Protein AF-A0AAN1EJ43-F1 (afdb_monomer_lite)

Organism: Rhizobium etli (NCBI:txid29449)

Structure (mmCIF, N/CA/C/O backbone):
data_AF-A0AAN1EJ43-F1
#
_entry.id   AF-A0AAN1EJ43-F1
#
loop_
_atom_site.group_PDB
_atom_site.id
_atom_site.type_symbol
_atom_site.label_atom_id
_atom_site.label_alt_id
_atom_site.label_comp_id
_atom_site.label_asym_id
_atom_site.label_entity_id
_atom_site.label_seq_id
_atom_site.pdbx_PDB_ins_code
_atom_site.Cartn_x
_atom_site.Cartn_y
_atom_site.Cartn_z
_atom_site.occupancy
_atom_site.B_iso_or_equiv
_atom_site.auth_seq_id
_atom_site.auth_comp_id
_atom_site.auth_asym_id
_atom_site.auth_atom_id
_atom_site.pdbx_PDB_model_num
ATOM 1 N N . MET A 1 1 ? -7.832 10.976 -34.535 1.00 65.12 1 MET A N 1
ATOM 2 C CA . MET A 1 1 ? -6.987 9.765 -34.438 1.00 65.12 1 MET A CA 1
ATOM 3 C C . MET A 1 1 ? -7.714 8.771 -33.555 1.00 65.12 1 MET A C 1
ATOM 5 O O . MET A 1 1 ? -8.148 9.178 -32.487 1.00 65.12 1 MET A O 1
ATOM 9 N N . ALA A 1 2 ? -7.898 7.530 -34.004 1.00 84.12 2 ALA A N 1
ATOM 10 C CA . ALA A 1 2 ? -8.520 6.474 -33.207 1.00 84.12 2 ALA A CA 1
ATOM 11 C C . ALA A 1 2 ? -7.454 5.447 -32.808 1.00 84.12 2 ALA A C 1
ATOM 13 O O . ALA A 1 2 ? -6.607 5.088 -33.626 1.00 84.12 2 ALA A O 1
ATOM 14 N N . LEU A 1 3 ? -7.478 5.010 -31.552 1.00 87.25 3 LEU A N 1
ATOM 15 C CA . LEU A 1 3 ? -6.593 3.967 -31.043 1.00 87.25 3 LEU A CA 1
ATOM 16 C C . LEU A 1 3 ? -7.153 2.609 -31.505 1.00 87.25 3 LEU A C 1
ATOM 18 O O . LEU A 1 3 ? -8.180 2.175 -30.989 1.00 87.25 3 LEU A O 1
ATOM 22 N N . THR A 1 4 ? -6.546 1.971 -32.513 1.00 94.56 4 THR A N 1
ATOM 23 C CA . THR A 1 4 ? -7.014 0.658 -33.004 1.00 94.56 4 THR A CA 1
ATOM 24 C C . THR A 1 4 ? -6.419 -0.489 -32.175 1.00 94.56 4 THR A C 1
ATOM 26 O O . THR A 1 4 ? -5.325 -0.327 -31.620 1.00 94.56 4 THR A O 1
ATOM 29 N N . PRO A 1 5 ? -7.079 -1.659 -32.088 1.00 90.75 5 PRO A N 1
ATOM 30 C CA . PRO A 1 5 ? -6.544 -2.826 -31.381 1.00 90.75 5 PRO A CA 1
ATOM 31 C C . PRO A 1 5 ? -5.143 -3.239 -31.853 1.00 90.75 5 PRO A C 1
ATOM 33 O O . PRO A 1 5 ? -4.289 -3.580 -31.041 1.00 90.75 5 PRO A O 1
ATOM 36 N N . GLU A 1 6 ? -4.857 -3.135 -33.150 1.00 90.88 6 GLU A N 1
ATOM 37 C CA . GLU A 1 6 ? -3.556 -3.467 -33.742 1.00 90.88 6 GLU A CA 1
ATOM 38 C C . GLU A 1 6 ? -2.452 -2.516 -33.268 1.00 90.88 6 GLU A C 1
ATOM 40 O O . GLU A 1 6 ? -1.307 -2.932 -33.088 1.00 90.88 6 GLU A O 1
ATOM 45 N N . LEU A 1 7 ? -2.785 -1.239 -33.047 1.00 91.19 7 LEU A N 1
ATOM 46 C CA . LEU A 1 7 ? -1.859 -0.261 -32.476 1.00 91.19 7 LEU A CA 1
ATOM 47 C C . LEU A 1 7 ? -1.628 -0.514 -30.982 1.00 91.19 7 LEU A C 1
ATOM 49 O O . LEU A 1 7 ? -0.497 -0.371 -30.523 1.00 91.19 7 LEU A O 1
ATOM 53 N N . VAL A 1 8 ? -2.655 -0.943 -30.241 1.00 89.69 8 VAL A N 1
ATOM 54 C CA . VAL A 1 8 ? -2.526 -1.346 -28.828 1.00 89.69 8 VAL A CA 1
ATOM 55 C C . VAL A 1 8 ? -1.650 -2.592 -28.691 1.00 89.69 8 VAL A C 1
ATOM 57 O O . VAL A 1 8 ? -0.758 -2.622 -27.851 1.00 89.69 8 VAL A O 1
ATOM 60 N N . LEU A 1 9 ? -1.819 -3.597 -29.552 1.00 91.06 9 LEU A N 1
ATOM 61 C CA . LEU A 1 9 ? -1.006 -4.819 -29.503 1.00 91.06 9 LEU A CA 1
ATOM 62 C C . LEU A 1 9 ? 0.495 -4.544 -29.676 1.00 91.06 9 LEU A C 1
ATOM 64 O O . LEU A 1 9 ? 1.315 -5.260 -29.108 1.00 91.06 9 LEU A O 1
ATOM 68 N N . ARG A 1 10 ? 0.873 -3.483 -30.401 1.00 88.44 10 ARG A N 1
ATOM 69 C CA . ARG A 1 10 ? 2.280 -3.082 -30.571 1.00 88.44 10 ARG A CA 1
ATOM 70 C C . ARG A 1 10 ? 2.911 -2.477 -29.315 1.00 88.44 10 ARG A C 1
ATOM 72 O O . ARG A 1 10 ? 4.135 -2.400 -29.253 1.00 88.44 10 ARG A O 1
ATOM 79 N N . THR A 1 11 ? 2.118 -2.030 -28.340 1.00 87.69 11 THR A N 1
ATOM 80 C CA . THR A 1 11 ? 2.637 -1.465 -27.081 1.00 87.69 11 THR A CA 1
ATOM 81 C C . THR A 1 11 ? 2.784 -2.516 -25.983 1.00 87.69 11 THR A C 1
ATOM 83 O O . THR A 1 11 ? 3.484 -2.277 -24.997 1.00 87.69 11 THR A O 1
ATOM 86 N N . LEU A 1 12 ? 2.171 -3.692 -26.151 1.00 85.81 12 LEU A N 1
ATOM 87 C CA . LEU A 1 12 ? 2.265 -4.781 -25.189 1.00 85.81 12 LEU A CA 1
ATOM 88 C C . LEU A 1 12 ? 3.641 -5.445 -25.267 1.00 85.81 12 LEU A C 1
ATOM 90 O O . LEU A 1 12 ? 4.059 -5.957 -26.304 1.00 85.81 12 LEU A O 1
ATOM 94 N N . ARG A 1 13 ? 4.337 -5.481 -24.130 1.00 81.75 13 ARG A N 1
ATOM 95 C CA . ARG A 1 13 ? 5.579 -6.235 -23.957 1.00 81.75 13 ARG A CA 1
ATOM 96 C C . ARG A 1 13 ? 5.351 -7.299 -22.884 1.00 81.75 13 ARG A C 1
ATOM 98 O O . ARG A 1 13 ? 5.211 -6.912 -21.723 1.00 81.75 13 ARG A O 1
ATOM 105 N N . PRO A 1 14 ? 5.358 -8.604 -23.213 1.00 76.38 14 PRO A N 1
ATOM 106 C CA . PRO A 1 14 ? 5.296 -9.637 -22.189 1.00 76.38 14 PRO A CA 1
ATOM 107 C C . PRO A 1 14 ? 6.522 -9.502 -21.279 1.00 76.38 14 PRO A C 1
ATOM 109 O O . PRO A 1 14 ? 7.663 -9.419 -21.744 1.00 76.38 14 PRO A O 1
ATOM 112 N N . VAL A 1 15 ? 6.281 -9.403 -19.975 1.00 72.69 15 VAL A N 1
ATOM 113 C CA . VAL A 1 15 ? 7.329 -9.379 -18.954 1.00 72.69 15 VAL A CA 1
ATOM 114 C C . VAL A 1 15 ? 7.311 -10.752 -18.291 1.00 72.69 15 VAL A C 1
ATOM 116 O O . VAL A 1 15 ? 6.298 -11.087 -17.684 1.00 72.69 15 VAL A O 1
ATOM 119 N N . PRO A 1 16 ? 8.371 -11.567 -18.447 1.00 73.62 16 PRO A N 1
ATOM 120 C CA . PRO A 1 16 ? 8.468 -12.845 -17.754 1.00 73.62 16 PRO A CA 1
ATOM 121 C C . PRO A 1 16 ? 8.357 -12.644 -16.243 1.00 73.62 16 PRO A C 1
ATOM 123 O O . PRO A 1 16 ? 8.851 -11.642 -15.724 1.00 73.62 16 PRO A O 1
ATOM 126 N N . GLU A 1 17 ? 7.755 -13.598 -15.537 1.00 68.50 17 GLU A N 1
ATOM 127 C CA . GLU A 1 17 ? 7.786 -13.583 -14.078 1.00 68.50 17 GLU A CA 1
ATOM 128 C C . GLU A 1 17 ? 9.228 -13.731 -13.586 1.00 68.50 17 GLU A C 1
ATOM 130 O O . GLU A 1 17 ? 9.915 -14.722 -13.845 1.00 68.50 17 GLU A O 1
ATOM 135 N N . GLU A 1 18 ? 9.707 -12.701 -12.897 1.00 67.31 18 GLU A N 1
ATOM 136 C CA . GLU A 1 18 ? 11.026 -12.700 -12.282 1.00 67.31 18 GLU A CA 1
ATOM 137 C C . GLU A 1 18 ? 10.982 -13.464 -10.953 1.00 67.31 18 GLU A C 1
ATOM 139 O O . GLU A 1 18 ? 10.013 -13.369 -10.194 1.00 67.31 18 GLU A O 1
ATOM 144 N N . ARG A 1 19 ? 12.049 -14.226 -10.670 1.00 65.94 19 ARG A N 1
ATOM 145 C CA . ARG A 1 19 ? 12.231 -14.926 -9.388 1.00 65.94 19 ARG A CA 1
ATOM 146 C C . ARG A 1 19 ? 12.162 -13.935 -8.211 1.00 65.94 19 ARG A C 1
ATOM 148 O O . ARG A 1 19 ? 12.427 -12.748 -8.415 1.00 65.94 19 ARG A O 1
ATOM 155 N N . PRO A 1 20 ? 11.857 -14.406 -6.984 1.00 70.06 20 PRO A N 1
ATOM 156 C CA . PRO A 1 20 ? 11.926 -13.570 -5.789 1.00 70.06 20 PRO A CA 1
ATOM 157 C C . PRO A 1 20 ? 13.268 -12.836 -5.705 1.00 70.06 20 PRO A C 1
ATOM 159 O O . PRO A 1 20 ? 14.310 -13.398 -6.063 1.00 70.06 20 PRO A O 1
ATOM 162 N N . GLU A 1 21 ? 13.244 -11.577 -5.266 1.00 68.12 21 GLU A N 1
ATOM 163 C CA . GLU A 1 21 ? 14.470 -10.794 -5.127 1.00 68.12 21 GLU A CA 1
ATOM 164 C C . GLU A 1 21 ? 15.418 -11.512 -4.144 1.00 68.12 21 GLU A C 1
ATOM 166 O O . GLU A 1 21 ? 14.969 -11.930 -3.077 1.00 68.12 21 GLU A O 1
ATOM 171 N N . PRO A 1 22 ? 16.727 -11.658 -4.440 1.00 69.50 22 PRO A N 1
ATOM 172 C CA . PRO A 1 22 ? 17.636 -12.473 -3.621 1.00 69.50 22 PRO A CA 1
ATOM 173 C C . PRO A 1 22 ? 17.759 -12.054 -2.149 1.00 69.50 22 PRO A C 1
ATOM 175 O O . PRO A 1 22 ? 18.283 -12.813 -1.340 1.00 69.50 22 PRO A O 1
ATOM 178 N N . ARG A 1 23 ? 17.342 -10.828 -1.813 1.00 73.69 23 ARG A N 1
ATOM 179 C CA . ARG A 1 23 ? 17.368 -10.252 -0.459 1.00 73.69 23 ARG A CA 1
ATOM 180 C C . ARG A 1 23 ? 15.977 -10.057 0.142 1.00 73.69 23 ARG A C 1
ATOM 182 O O . ARG A 1 23 ? 15.865 -9.455 1.205 1.00 73.69 23 ARG A O 1
ATOM 189 N N . TRP A 1 24 ? 14.932 -10.520 -0.536 1.00 76.38 24 TRP A N 1
ATOM 190 C CA . TRP A 1 24 ? 13.578 -10.457 -0.020 1.00 76.38 24 TRP A CA 1
ATOM 191 C C . TRP A 1 24 ? 13.268 -11.744 0.735 1.00 76.38 24 TRP A C 1
ATOM 193 O O . TRP A 1 24 ? 13.133 -12.813 0.140 1.00 76.38 24 TRP A O 1
ATOM 203 N N . THR A 1 25 ? 13.173 -11.626 2.054 1.00 82.44 25 THR A N 1
ATOM 204 C CA . THR A 1 25 ? 12.655 -12.689 2.910 1.00 82.44 25 THR A CA 1
ATOM 205 C C . THR A 1 25 ? 11.165 -12.418 3.110 1.00 82.44 25 THR A C 1
ATOM 207 O O . THR A 1 25 ? 10.837 -11.396 3.719 1.00 82.44 25 THR A O 1
ATOM 210 N N . PRO A 1 26 ? 10.260 -13.257 2.573 1.00 82.69 26 PRO A N 1
ATOM 211 C CA . PRO A 1 26 ? 8.840 -13.113 2.857 1.00 82.69 26 PRO A CA 1
ATOM 212 C C . PRO A 1 26 ? 8.596 -13.300 4.357 1.00 82.69 26 PRO A C 1
ATOM 214 O O . PRO A 1 26 ? 9.261 -14.116 4.997 1.00 82.69 26 PRO A O 1
ATOM 217 N N . ILE A 1 27 ? 7.647 -12.538 4.899 1.00 88.12 27 ILE A N 1
ATOM 218 C CA . ILE A 1 27 ? 7.174 -12.732 6.271 1.00 88.12 27 ILE A CA 1
ATOM 219 C C . ILE A 1 27 ? 6.477 -14.104 6.315 1.00 88.12 27 ILE A C 1
ATOM 221 O O . ILE A 1 27 ? 5.625 -14.349 5.454 1.00 88.12 27 ILE A O 1
ATOM 225 N N . PRO A 1 28 ? 6.852 -15.008 7.238 1.00 92.94 28 PRO A N 1
ATOM 226 C CA . PRO A 1 28 ? 6.142 -16.267 7.454 1.00 92.94 28 PRO A CA 1
ATOM 227 C C . PRO A 1 28 ? 4.650 -16.043 7.727 1.00 92.94 28 PRO A C 1
ATOM 229 O O . PRO A 1 28 ? 4.277 -15.033 8.322 1.00 92.94 28 PRO A O 1
ATOM 232 N N . GLU A 1 29 ? 3.792 -16.973 7.304 1.00 90.38 29 GLU A N 1
ATOM 233 C CA . GLU A 1 29 ? 2.333 -16.831 7.461 1.00 90.38 29 GLU A CA 1
ATOM 234 C C . GLU A 1 29 ? 1.920 -16.669 8.933 1.00 90.38 29 GLU A C 1
ATOM 236 O O . GLU A 1 29 ? 1.099 -15.814 9.247 1.00 90.38 29 GLU A O 1
ATOM 241 N N . ASP A 1 30 ? 2.562 -17.391 9.851 1.00 93.94 30 ASP A N 1
ATOM 242 C CA . ASP A 1 30 ? 2.313 -17.295 11.291 1.00 93.94 30 ASP A CA 1
ATOM 243 C C . ASP A 1 30 ? 2.727 -15.938 11.883 1.00 93.94 30 ASP A C 1
ATOM 245 O O . ASP A 1 30 ? 2.032 -15.384 12.735 1.00 93.94 30 ASP A O 1
ATOM 249 N N . GLU A 1 31 ? 3.836 -15.359 11.414 1.00 94.75 31 GLU A N 1
ATOM 250 C CA . GLU A 1 31 ? 4.247 -14.010 11.819 1.00 94.75 31 GLU A CA 1
ATOM 251 C C . GLU A 1 31 ? 3.300 -12.945 11.247 1.00 94.75 31 GLU A C 1
ATOM 253 O O . GLU A 1 31 ? 2.974 -11.964 11.925 1.00 94.75 31 GLU A O 1
ATOM 258 N N . LEU A 1 32 ? 2.818 -13.147 10.019 1.00 91.56 32 LEU A N 1
ATOM 259 C CA . LEU A 1 32 ? 1.832 -12.273 9.399 1.00 91.56 32 LEU A CA 1
ATOM 260 C C . LEU A 1 32 ? 0.508 -12.287 10.175 1.00 91.56 32 LEU A C 1
ATOM 262 O O . LEU A 1 32 ? -0.028 -11.213 10.447 1.00 91.56 32 LEU A O 1
ATOM 266 N N . ASP A 1 33 ? 0.028 -13.458 10.595 1.00 92.69 33 ASP A N 1
ATOM 267 C CA . ASP A 1 33 ? -1.189 -13.598 11.403 1.00 92.69 33 ASP A CA 1
ATOM 268 C C . ASP A 1 33 ? -1.081 -12.834 12.730 1.00 92.69 33 ASP A C 1
ATOM 270 O O . ASP A 1 33 ? -2.001 -12.109 13.115 1.00 92.69 33 ASP A O 1
ATOM 274 N N . VAL A 1 34 ? 0.074 -12.911 13.401 1.00 95.00 34 VAL A N 1
ATOM 275 C CA . VAL A 1 34 ? 0.337 -12.154 14.638 1.00 95.00 34 VAL A CA 1
ATOM 276 C C . VAL A 1 34 ? 0.311 -10.642 14.386 1.00 95.00 34 VAL A C 1
ATOM 278 O O . VAL A 1 34 ? -0.235 -9.883 15.192 1.00 95.00 34 VAL A O 1
ATOM 281 N N . LEU A 1 35 ? 0.880 -10.176 13.269 1.00 92.44 35 LEU A N 1
ATOM 282 C CA . LEU A 1 35 ? 0.843 -8.759 12.896 1.00 92.44 35 LEU A CA 1
ATOM 283 C C . LEU A 1 35 ? -0.583 -8.287 12.599 1.00 92.44 35 LEU A C 1
ATOM 285 O O . LEU A 1 35 ? -0.969 -7.211 13.060 1.00 92.44 35 LEU A O 1
ATOM 289 N N . VAL A 1 36 ? -1.362 -9.087 11.866 1.00 90.44 36 VAL A N 1
ATOM 290 C CA . VAL A 1 36 ? -2.771 -8.802 11.561 1.00 90.44 36 VAL A CA 1
ATOM 291 C C . VAL A 1 36 ? -3.587 -8.734 12.847 1.00 90.44 36 VAL A C 1
ATOM 293 O O . VAL A 1 36 ? -4.307 -7.758 13.057 1.00 90.44 36 VAL A O 1
ATOM 296 N N . GLN A 1 37 ? -3.423 -9.709 13.747 1.00 91.19 37 GLN A N 1
ATOM 297 C CA . GLN A 1 37 ? -4.104 -9.717 15.037 1.00 91.19 37 GLN A CA 1
ATOM 298 C C . GLN A 1 37 ? -3.792 -8.448 15.835 1.00 91.19 37 GLN A C 1
ATOM 300 O O . GLN A 1 37 ? -4.710 -7.777 16.304 1.00 91.19 37 GLN A O 1
ATOM 305 N N . ARG A 1 38 ? -2.512 -8.072 15.941 1.00 93.88 38 ARG A N 1
ATOM 306 C CA . ARG A 1 38 ? -2.108 -6.870 16.681 1.00 93.88 38 ARG A CA 1
ATOM 307 C C . ARG A 1 38 ? -2.741 -5.602 16.106 1.00 93.88 38 ARG A C 1
ATOM 309 O O . ARG A 1 38 ? -3.250 -4.777 16.857 1.00 93.88 38 ARG A O 1
ATOM 316 N N . VAL A 1 39 ? -2.731 -5.445 14.782 1.00 91.00 39 VAL A N 1
ATOM 317 C CA . VAL A 1 39 ? -3.333 -4.281 14.109 1.00 91.00 39 VAL A CA 1
ATOM 318 C C . VAL A 1 39 ? -4.852 -4.235 14.329 1.00 91.00 39 VAL A C 1
ATOM 320 O O . VAL A 1 39 ? -5.412 -3.162 14.567 1.00 91.00 39 VAL A O 1
ATOM 323 N N . ASN A 1 40 ? -5.524 -5.385 14.306 1.00 90.38 40 ASN A N 1
ATOM 324 C CA . ASN A 1 40 ? -6.955 -5.489 14.591 1.00 90.38 40 ASN A CA 1
ATOM 325 C C . ASN A 1 40 ? -7.283 -5.134 16.052 1.00 90.38 40 ASN A C 1
ATOM 327 O O . ASN A 1 40 ? -8.231 -4.396 16.317 1.00 90.38 40 ASN A O 1
ATOM 331 N N . GLU A 1 41 ? -6.467 -5.578 17.007 1.00 91.56 41 GLU A N 1
ATOM 332 C CA . GLU A 1 41 ? -6.625 -5.229 18.423 1.00 91.56 41 GLU A CA 1
ATOM 333 C C . GLU A 1 41 ? -6.405 -3.728 18.672 1.00 91.56 41 GLU A C 1
ATOM 335 O O . GLU A 1 41 ? -7.225 -3.080 19.327 1.00 91.56 41 GLU A O 1
ATOM 340 N N . GLU A 1 42 ? -5.343 -3.148 18.104 1.00 92.94 42 GLU A N 1
ATOM 341 C CA . GLU A 1 42 ? -5.035 -1.715 18.215 1.00 92.94 42 GLU A CA 1
ATOM 342 C C . GLU A 1 42 ? -6.126 -0.837 17.584 1.00 92.94 42 GLU A C 1
ATOM 344 O O . GLU A 1 42 ? -6.455 0.232 18.107 1.00 92.94 42 GLU A O 1
ATOM 349 N N . SER A 1 43 ? -6.725 -1.306 16.489 1.00 89.38 43 SER A N 1
ATOM 350 C CA . SER A 1 43 ? -7.843 -0.640 15.816 1.00 89.38 43 SER A CA 1
ATOM 351 C C . SER A 1 43 ? -9.206 -0.937 16.435 1.00 89.38 43 SER A C 1
ATOM 353 O O . SER A 1 43 ? -10.190 -0.325 16.030 1.00 89.38 43 SER A O 1
ATOM 355 N N . LYS A 1 44 ? -9.292 -1.831 17.430 1.00 90.38 44 LYS A N 1
ATOM 356 C CA . LYS A 1 44 ? -10.557 -2.311 18.017 1.00 90.38 44 LYS A CA 1
ATOM 357 C C . LYS A 1 44 ? -11.514 -2.906 16.975 1.00 90.38 44 LYS A C 1
ATOM 359 O O . LYS A 1 44 ? -12.727 -2.778 17.120 1.00 90.38 44 LYS A O 1
ATOM 364 N N . ASN A 1 45 ? -10.969 -3.557 15.947 1.00 85.12 45 ASN A N 1
ATOM 365 C CA . ASN A 1 45 ? -11.703 -4.069 14.786 1.00 85.12 45 ASN A CA 1
ATOM 366 C C . ASN A 1 45 ? -12.480 -2.989 14.004 1.00 85.12 45 ASN A C 1
ATOM 368 O O . ASN A 1 45 ? -13.448 -3.303 13.311 1.00 85.12 45 ASN A O 1
ATOM 372 N N . GLU A 1 46 ? -12.076 -1.720 14.106 1.00 88.25 46 GLU A N 1
ATOM 373 C CA . GLU A 1 46 ? -12.634 -0.642 13.289 1.00 88.25 46 GLU A CA 1
ATOM 374 C C . GLU A 1 46 ? -11.910 -0.542 11.933 1.00 88.25 46 GLU A C 1
ATOM 376 O O . GLU A 1 46 ? -10.711 -0.828 11.841 1.00 88.25 46 GLU A O 1
ATOM 381 N N . PRO A 1 47 ? -12.595 -0.089 10.865 1.00 87.38 47 PRO A N 1
ATOM 382 C CA . PRO A 1 47 ? -11.973 0.126 9.561 1.00 87.38 47 PRO A CA 1
ATOM 383 C C . PRO A 1 47 ? -10.766 1.073 9.625 1.00 87.38 47 PRO A C 1
ATOM 385 O O . PRO A 1 47 ? -10.814 2.133 10.255 1.00 87.38 47 PRO A O 1
ATOM 388 N N . LEU A 1 48 ? -9.697 0.729 8.904 1.00 89.75 48 LEU A N 1
ATOM 389 C CA . LEU A 1 48 ? -8.453 1.501 8.884 1.00 89.75 48 LEU A CA 1
ATOM 390 C C . LEU A 1 48 ? -8.390 2.441 7.686 1.00 89.75 48 LEU A C 1
ATOM 392 O O . LEU A 1 48 ? -8.740 2.068 6.569 1.00 89.75 48 LEU A O 1
ATOM 396 N N . TRP A 1 49 ? -7.848 3.640 7.890 1.00 88.69 49 TRP A N 1
ATOM 397 C CA . TRP A 1 49 ? -7.488 4.527 6.788 1.00 88.69 49 TRP A CA 1
ATOM 398 C C . TRP A 1 49 ? -6.047 4.268 6.336 1.00 88.69 49 TRP A C 1
ATOM 400 O O . TRP A 1 49 ? -5.092 4.516 7.070 1.00 88.69 49 TRP A O 1
ATOM 410 N N . ILE A 1 50 ? -5.895 3.781 5.109 1.00 90.56 50 ILE A N 1
ATOM 411 C CA . ILE A 1 50 ? -4.628 3.527 4.433 1.00 90.56 50 ILE A CA 1
ATOM 412 C C . ILE A 1 50 ? -4.288 4.712 3.542 1.00 90.56 50 ILE A C 1
ATOM 414 O O . ILE A 1 50 ? -5.022 5.067 2.623 1.00 90.56 50 ILE A O 1
ATOM 418 N N . VAL A 1 51 ? -3.116 5.285 3.774 1.00 90.31 51 VAL A N 1
ATOM 419 C CA . VAL A 1 51 ? -2.555 6.336 2.936 1.00 90.31 51 VAL A CA 1
ATOM 420 C C . VAL A 1 51 ? -1.729 5.725 1.801 1.00 90.31 51 VAL A C 1
ATOM 422 O O . VAL A 1 51 ? -0.685 5.112 2.021 1.00 90.31 51 VAL A O 1
ATOM 425 N N . ALA A 1 52 ? -2.153 5.958 0.567 1.00 89.94 52 ALA A N 1
ATOM 426 C CA . ALA A 1 52 ? -1.476 5.553 -0.651 1.00 89.94 52 ALA A CA 1
ATOM 427 C C . ALA A 1 52 ? -0.673 6.707 -1.272 1.00 89.94 52 ALA A C 1
ATOM 429 O O . ALA A 1 52 ? -1.194 7.777 -1.584 1.00 89.94 52 ALA A O 1
ATOM 430 N N . TYR A 1 53 ? 0.610 6.451 -1.532 1.00 85.94 53 TYR A N 1
ATOM 431 C CA . TYR A 1 53 ? 1.534 7.401 -2.175 1.00 85.94 53 TYR A CA 1
ATOM 432 C C . TYR A 1 53 ? 2.206 6.832 -3.442 1.00 85.94 53 TYR A C 1
ATOM 434 O O . TYR A 1 53 ? 3.062 7.478 -4.049 1.00 85.94 53 TYR A O 1
ATOM 442 N N . GLY A 1 54 ? 1.848 5.606 -3.841 1.00 85.88 54 GLY A N 1
ATOM 443 C CA . GLY A 1 54 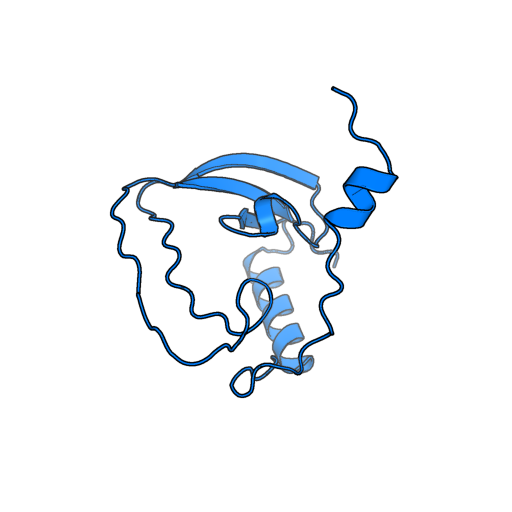? 2.513 4.824 -4.887 1.00 85.88 54 GLY A CA 1
ATOM 444 C C . GLY A 1 54 ? 1.536 4.085 -5.803 1.00 85.88 54 GLY A C 1
ATOM 445 O O . GLY A 1 54 ? 0.567 4.665 -6.279 1.00 85.88 54 GLY A O 1
ATOM 446 N N . SER A 1 55 ? 1.800 2.802 -6.079 1.00 85.50 55 SER A N 1
ATOM 447 C CA . SER A 1 55 ? 0.933 1.943 -6.911 1.00 85.50 55 SER A CA 1
ATOM 448 C C . SER A 1 55 ? -0.489 1.820 -6.374 1.00 85.50 55 SER A C 1
ATOM 450 O O . SER A 1 55 ? -1.409 1.744 -7.180 1.00 85.50 55 SER A O 1
ATOM 452 N N . LEU A 1 56 ? -0.661 1.872 -5.051 1.00 88.94 56 LEU A N 1
ATOM 453 C CA . LEU A 1 56 ? -1.961 1.738 -4.388 1.00 88.94 56 LEU A CA 1
ATOM 454 C C . LEU A 1 56 ? -2.986 2.804 -4.810 1.00 88.94 56 LEU A C 1
ATOM 456 O O . LEU A 1 56 ? -4.176 2.538 -4.769 1.00 88.94 56 LEU A O 1
ATOM 460 N N . ILE A 1 57 ? -2.536 3.967 -5.300 1.00 87.81 57 ILE A N 1
ATOM 461 C CA . ILE A 1 57 ? -3.408 5.018 -5.868 1.00 87.81 57 ILE A CA 1
ATOM 462 C C . ILE A 1 57 ? -4.228 4.473 -7.060 1.00 87.81 57 ILE A C 1
ATOM 464 O O . ILE A 1 57 ? -5.389 4.828 -7.274 1.00 87.81 57 ILE A O 1
ATOM 468 N N . TRP A 1 58 ? -3.620 3.585 -7.852 1.00 83.94 58 TRP A N 1
ATOM 469 C CA . TRP A 1 58 ? -4.208 3.052 -9.086 1.00 83.94 58 TRP A CA 1
ATOM 470 C C . TRP A 1 58 ? -4.636 1.590 -8.977 1.00 83.94 58 TRP A C 1
ATOM 472 O O . TRP A 1 58 ? -5.537 1.175 -9.698 1.00 83.94 58 TRP A O 1
ATOM 482 N N . ASN A 1 59 ? -3.993 0.816 -8.104 1.00 87.19 59 ASN A N 1
ATOM 483 C CA . ASN A 1 59 ? -4.317 -0.581 -7.852 1.00 87.19 59 ASN A CA 1
ATOM 484 C C . ASN A 1 59 ? -4.218 -0.863 -6.345 1.00 87.19 59 ASN A C 1
ATOM 486 O O . ASN A 1 59 ? -3.117 -1.172 -5.883 1.00 87.19 59 ASN A O 1
ATOM 490 N N . PRO A 1 60 ? -5.312 -0.696 -5.580 1.00 86.62 60 PRO A N 1
ATOM 491 C CA . PRO A 1 60 ? -5.290 -0.874 -4.132 1.00 86.62 60 PRO A CA 1
ATOM 492 C C . PRO A 1 60 ? -5.038 -2.328 -3.728 1.00 86.62 60 PRO A C 1
ATOM 494 O O . PRO A 1 60 ? -4.348 -2.547 -2.748 1.00 86.62 60 PRO A O 1
ATOM 497 N N . ASP A 1 61 ? -5.500 -3.310 -4.507 1.00 88.19 61 ASP A N 1
ATOM 498 C CA . ASP A 1 61 ? -5.271 -4.743 -4.234 1.00 88.19 61 ASP A CA 1
ATOM 499 C C . ASP A 1 61 ? -5.840 -5.232 -2.879 1.00 88.19 61 ASP A C 1
ATOM 501 O O . ASP A 1 61 ? -5.420 -6.250 -2.341 1.00 88.19 61 ASP A O 1
ATOM 505 N N . PHE A 1 62 ? -6.807 -4.498 -2.318 1.00 88.56 62 PHE A N 1
ATOM 506 C CA . PHE A 1 62 ? -7.565 -4.850 -1.114 1.00 88.56 62 PHE A CA 1
ATOM 507 C C . P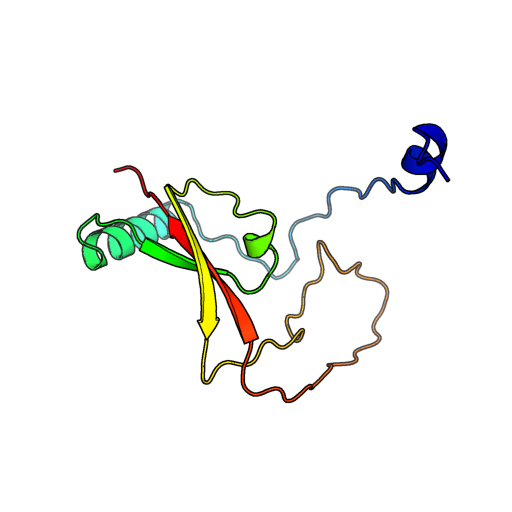HE A 1 62 ? -8.982 -4.264 -1.172 1.00 88.56 62 PHE A C 1
ATOM 509 O O . PHE A 1 62 ? -9.253 -3.335 -1.942 1.00 88.56 62 PHE A O 1
ATOM 516 N N . ASP A 1 63 ? -9.873 -4.774 -0.320 1.00 88.88 63 ASP A N 1
ATOM 517 C CA . ASP A 1 63 ? -11.242 -4.278 -0.189 1.00 88.88 63 ASP A CA 1
ATOM 518 C C . ASP A 1 63 ? -11.296 -2.965 0.605 1.00 88.88 63 ASP A C 1
ATOM 520 O O . ASP A 1 63 ? -10.786 -2.846 1.723 1.00 88.88 63 ASP A O 1
ATOM 524 N N . PHE A 1 64 ? -11.965 -1.963 0.040 1.00 89.94 64 PHE A N 1
ATOM 525 C CA . PHE A 1 64 ? -12.197 -0.667 0.672 1.00 89.94 64 PHE A CA 1
ATOM 526 C C . PHE A 1 64 ? -13.632 -0.208 0.425 1.00 89.94 64 PHE A C 1
ATOM 528 O O . PHE A 1 64 ? -14.245 -0.558 -0.582 1.00 89.94 64 PHE A O 1
ATOM 535 N N . ASP A 1 65 ? -14.173 0.596 1.336 1.00 92.06 65 ASP A N 1
ATOM 536 C CA . ASP A 1 65 ? -15.546 1.108 1.228 1.00 92.06 65 ASP A CA 1
ATOM 537 C C . ASP A 1 65 ? -15.635 2.638 1.144 1.00 92.06 65 ASP A C 1
ATOM 539 O O . ASP A 1 65 ? -16.714 3.184 0.914 1.00 92.06 65 ASP A O 1
ATOM 543 N N . ALA A 1 66 ? -14.504 3.329 1.295 1.00 90.75 66 ALA A N 1
ATOM 544 C CA . ALA A 1 66 ? -14.374 4.757 1.047 1.00 90.75 66 ALA A CA 1
ATOM 545 C C . ALA A 1 66 ? -12.989 5.088 0.474 1.00 90.75 66 ALA A C 1
ATOM 547 O O . ALA A 1 66 ? -12.001 4.402 0.743 1.00 90.75 66 ALA A O 1
ATOM 548 N N . ARG A 1 67 ? -12.929 6.154 -0.328 1.00 90.62 67 ARG A N 1
ATOM 549 C CA . ARG A 1 67 ? -11.715 6.680 -0.961 1.00 90.62 67 ARG A CA 1
ATOM 550 C C . ARG A 1 67 ? -11.801 8.201 -0.982 1.00 90.62 67 ARG A C 1
ATOM 552 O O . ARG A 1 67 ? -12.790 8.745 -1.468 1.00 90.62 67 ARG A O 1
ATOM 559 N N . GLU A 1 68 ? -10.766 8.869 -0.491 1.00 90.62 68 GLU A N 1
ATOM 560 C CA . GLU A 1 68 ? -10.680 10.327 -0.427 1.00 90.62 68 GLU A CA 1
ATOM 561 C C . GLU A 1 68 ? -9.342 10.828 -0.976 1.00 90.62 68 GLU A C 1
ATOM 563 O O . GLU A 1 68 ? -8.282 10.248 -0.733 1.00 90.62 68 GLU A O 1
ATOM 568 N N . PHE A 1 69 ? -9.387 11.941 -1.708 1.00 88.31 69 PHE A N 1
ATOM 569 C CA . PHE A 1 69 ? -8.182 12.656 -2.116 1.00 88.31 69 PHE A CA 1
ATOM 570 C C . PHE A 1 69 ? -7.722 13.567 -0.981 1.00 88.31 69 PHE A C 1
ATOM 572 O O . PHE A 1 69 ? -8.516 14.334 -0.438 1.00 88.31 69 PHE A O 1
ATOM 579 N N . GLY A 1 70 ? -6.431 13.518 -0.654 1.00 85.69 70 GLY A N 1
ATOM 580 C CA . GLY A 1 70 ? -5.875 14.289 0.450 1.00 85.69 70 GLY A CA 1
ATOM 581 C C . GLY A 1 70 ? -4.464 14.795 0.178 1.00 85.69 70 GLY A C 1
ATOM 582 O O . GLY A 1 70 ? -3.702 14.234 -0.611 1.00 85.69 70 GLY A O 1
ATOM 583 N N . THR A 1 71 ? -4.095 15.866 0.875 1.00 85.75 71 THR A N 1
ATOM 584 C CA . THR A 1 71 ? -2.715 16.360 0.908 1.00 85.75 71 THR A CA 1
ATOM 585 C C . THR A 1 71 ? -2.117 16.037 2.262 1.00 85.75 71 THR A C 1
ATOM 587 O O . THR A 1 71 ? -2.684 16.390 3.294 1.00 85.75 71 THR A O 1
ATOM 590 N N . ILE A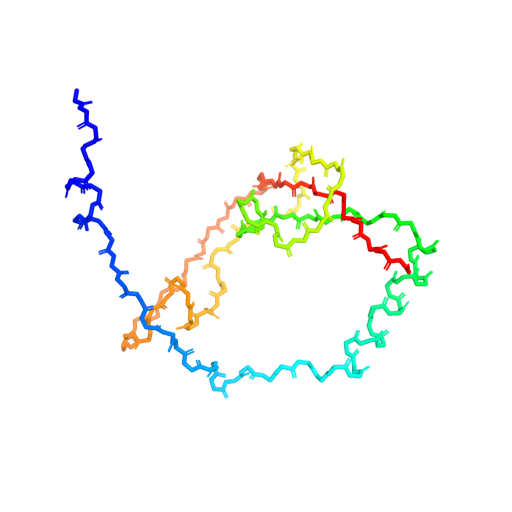 1 72 ? -0.945 15.406 2.262 1.00 85.50 72 ILE A N 1
ATOM 591 C CA . ILE A 1 72 ? -0.217 15.117 3.495 1.00 85.50 72 ILE A CA 1
ATOM 592 C C . ILE A 1 72 ? 0.875 16.160 3.663 1.00 85.50 72 ILE A C 1
ATOM 594 O O . ILE A 1 72 ? 1.823 16.241 2.876 1.00 85.50 72 ILE A O 1
ATOM 598 N N . TYR A 1 73 ? 0.737 16.967 4.705 1.00 87.50 73 TYR A N 1
ATOM 599 C CA . TYR A 1 73 ? 1.710 17.995 5.046 1.00 87.50 73 TYR A CA 1
ATOM 600 C C . TYR A 1 73 ? 2.890 17.402 5.817 1.00 87.50 73 TYR A C 1
ATOM 602 O O . TYR A 1 73 ? 2.726 16.486 6.618 1.00 87.50 73 TYR A O 1
ATOM 610 N N . GLY A 1 74 ? 4.092 17.934 5.582 1.00 86.62 74 GLY A N 1
ATOM 611 C CA . GLY A 1 74 ? 5.317 17.482 6.255 1.00 86.62 74 GLY A CA 1
ATOM 612 C C . GLY A 1 74 ? 5.955 16.223 5.658 1.00 86.62 74 GLY A C 1
ATOM 613 O O . GLY A 1 74 ? 7.028 15.826 6.106 1.00 86.62 74 GLY A O 1
ATOM 614 N N . TRP A 1 75 ? 5.349 15.636 4.622 1.00 82.88 75 TRP A N 1
ATOM 615 C CA . TRP A 1 75 ? 5.862 14.460 3.922 1.00 82.88 75 TRP A CA 1
ATOM 616 C C . TRP A 1 75 ? 6.341 14.810 2.512 1.00 82.88 75 TRP A C 1
ATOM 618 O O . TRP A 1 75 ? 5.782 15.679 1.840 1.00 82.88 75 TRP A O 1
ATOM 628 N N . HIS A 1 76 ? 7.386 14.113 2.066 1.00 82.50 76 HIS A N 1
ATOM 629 C CA . HIS A 1 76 ? 7.961 14.256 0.733 1.00 82.50 76 HIS A CA 1
ATOM 630 C C . HIS A 1 76 ? 8.019 12.901 0.039 1.00 82.50 76 HIS A C 1
ATOM 632 O O . HIS A 1 76 ? 8.672 11.968 0.512 1.00 82.50 76 HIS A O 1
ATOM 638 N N . ARG A 1 77 ? 7.369 12.805 -1.119 1.00 81.69 77 ARG A N 1
ATOM 639 C CA . ARG A 1 77 ? 7.472 11.645 -1.993 1.00 81.69 77 ARG A CA 1
ATOM 640 C C . ARG A 1 77 ? 8.776 11.703 -2.784 1.00 81.69 77 ARG A C 1
ATOM 642 O O . ARG A 1 77 ? 8.915 12.492 -3.710 1.00 81.69 77 ARG A O 1
ATOM 649 N N . SER A 1 78 ? 9.698 10.799 -2.464 1.00 81.44 78 SER A N 1
ATOM 650 C CA . SER A 1 78 ? 10.920 10.575 -3.240 1.00 81.44 78 SER A CA 1
ATOM 651 C C . SER A 1 78 ? 10.888 9.210 -3.923 1.00 81.44 78 SER A C 1
ATOM 653 O O . SER A 1 78 ? 10.480 8.216 -3.322 1.00 81.44 78 SER A O 1
ATOM 655 N N . PHE A 1 79 ? 11.366 9.132 -5.166 1.00 79.31 79 PHE A N 1
ATOM 656 C CA . PHE A 1 79 ? 11.562 7.868 -5.888 1.00 79.31 79 PHE A CA 1
ATOM 657 C C . PHE A 1 79 ? 12.939 7.267 -5.569 1.00 79.31 79 PHE A C 1
ATOM 659 O O . PHE A 1 79 ? 13.731 6.976 -6.459 1.00 79.31 79 PHE A O 1
ATOM 666 N N . SER A 1 80 ? 13.232 7.115 -4.277 1.00 78.69 80 SER A N 1
ATOM 667 C CA . SER A 1 80 ? 14.511 6.601 -3.770 1.00 78.69 80 SER A CA 1
ATOM 668 C C . SER A 1 80 ? 14.444 5.146 -3.301 1.00 78.69 80 SER A C 1
ATOM 670 O O . SER A 1 80 ? 15.401 4.652 -2.710 1.00 78.69 80 SER A O 1
ATOM 672 N N . LEU A 1 81 ? 13.317 4.463 -3.526 1.00 74.56 81 LEU A N 1
ATOM 673 C CA . LEU A 1 81 ? 13.193 3.034 -3.252 1.00 74.56 81 LEU A CA 1
ATOM 674 C C . LEU A 1 81 ? 14.027 2.257 -4.271 1.00 74.56 81 LEU A C 1
ATOM 676 O O . LEU A 1 81 ? 13.797 2.360 -5.477 1.00 74.56 81 LEU A O 1
ATOM 680 N N . HIS A 1 82 ? 14.983 1.475 -3.777 1.00 73.25 82 HIS A N 1
ATOM 681 C CA . HIS A 1 82 ? 15.715 0.519 -4.598 1.00 73.25 82 HIS A CA 1
ATOM 682 C C . HIS A 1 82 ? 14.837 -0.716 -4.795 1.00 73.25 82 HIS A C 1
ATOM 684 O O . HIS A 1 82 ? 14.649 -1.494 -3.865 1.00 73.25 82 HIS A O 1
ATOM 690 N N . ILE A 1 83 ? 14.268 -0.851 -5.990 1.00 69.88 83 ILE A N 1
ATOM 691 C CA . ILE A 1 83 ? 13.465 -2.003 -6.411 1.00 69.88 83 ILE A CA 1
ATOM 692 C C . ILE A 1 83 ? 14.194 -2.691 -7.560 1.00 69.88 83 ILE A C 1
ATOM 694 O O . ILE A 1 83 ? 14.657 -2.018 -8.481 1.00 69.88 83 ILE A O 1
ATOM 698 N N . GLU A 1 84 ? 14.332 -4.014 -7.505 1.00 67.50 84 GLU A N 1
ATOM 699 C CA . GLU A 1 84 ? 15.019 -4.783 -8.552 1.00 67.50 84 GLU A CA 1
ATOM 700 C C . GLU A 1 84 ? 14.035 -5.498 -9.484 1.00 67.50 84 GLU A C 1
ATOM 702 O O . GLU A 1 84 ? 14.424 -5.880 -10.589 1.00 67.50 84 GLU A O 1
ATOM 707 N N . ARG A 1 85 ? 12.767 -5.593 -9.061 1.00 68.75 85 ARG A N 1
ATOM 708 C CA . ARG A 1 85 ? 11.625 -6.142 -9.803 1.00 68.75 85 ARG A CA 1
ATOM 709 C C . ARG A 1 85 ? 10.573 -5.062 -10.132 1.00 68.75 85 ARG A C 1
ATOM 711 O O . ARG A 1 85 ? 10.588 -3.942 -9.614 1.00 68.75 85 ARG A O 1
ATOM 718 N N . TRP A 1 86 ? 9.612 -5.405 -10.995 1.00 70.75 86 TRP A N 1
ATOM 719 C CA . TRP A 1 86 ? 8.444 -4.602 -11.412 1.00 70.75 86 TRP A CA 1
ATOM 720 C C . TRP A 1 86 ? 8.748 -3.436 -12.352 1.00 70.75 86 TRP A C 1
ATOM 722 O O . TRP A 1 86 ? 8.521 -3.529 -13.559 1.00 70.75 86 TRP A O 1
ATOM 732 N N . ARG A 1 87 ? 9.199 -2.304 -11.801 1.00 70.81 87 ARG A N 1
ATOM 733 C CA . ARG A 1 87 ? 9.458 -1.071 -12.571 1.00 70.81 87 ARG A CA 1
ATOM 734 C C . ARG A 1 87 ? 10.930 -0.887 -12.920 1.00 70.81 87 ARG A C 1
ATOM 736 O O . ARG A 1 87 ? 11.261 0.028 -13.667 1.00 70.81 87 ARG A O 1
ATOM 743 N N . ALA A 1 88 ? 11.783 -1.771 -12.421 1.00 62.22 88 ALA A N 1
ATOM 744 C CA . ALA A 1 88 ? 13.174 -1.883 -12.806 1.00 62.22 88 ALA A CA 1
ATOM 745 C C . ALA A 1 88 ? 13.417 -3.267 -13.412 1.00 62.22 88 ALA A C 1
ATOM 747 O O . ALA A 1 88 ? 12.746 -4.234 -13.063 1.00 62.22 88 ALA A O 1
ATOM 748 N N . LYS A 1 89 ? 14.376 -3.342 -14.334 1.00 58.22 89 LYS A N 1
ATOM 749 C CA . LYS A 1 89 ? 15.041 -4.592 -14.693 1.00 58.22 89 LYS A CA 1
ATOM 750 C C . LYS A 1 89 ? 16.459 -4.496 -14.174 1.00 58.22 89 LYS A C 1
ATOM 752 O O . LYS A 1 89 ? 17.088 -3.447 -14.347 1.00 58.22 89 LYS A O 1
ATOM 757 N N . ARG A 1 90 ? 16.991 -5.590 -13.629 1.00 56.72 90 ARG A N 1
ATOM 758 C CA . ARG A 1 90 ? 18.415 -5.718 -13.299 1.00 56.72 90 ARG A CA 1
ATOM 759 C C . ARG A 1 90 ? 19.253 -5.757 -14.582 1.00 56.72 90 ARG A C 1
ATOM 761 O O . ARG A 1 90 ? 19.751 -6.792 -15.007 1.00 56.72 90 ARG A O 1
ATOM 768 N N . THR A 1 91 ? 19.387 -4.605 -15.220 1.00 53.78 91 THR A N 1
ATOM 769 C CA . THR A 1 91 ? 20.366 -4.334 -16.270 1.00 53.78 91 THR A CA 1
ATOM 770 C C . THR A 1 91 ? 21.486 -3.558 -15.575 1.00 53.78 91 THR A C 1
ATOM 772 O O . THR A 1 91 ? 21.190 -2.571 -14.918 1.00 53.78 91 THR A O 1
ATOM 775 N N . LEU A 1 92 ? 22.708 -4.103 -15.619 1.00 42.75 92 LEU A N 1
ATOM 776 C CA . LEU A 1 92 ? 24.001 -3.674 -15.033 1.00 42.75 92 LEU A CA 1
ATOM 777 C C . LEU A 1 92 ? 24.148 -2.208 -14.529 1.00 42.75 92 LEU A C 1
ATOM 779 O O . LEU A 1 92 ? 23.545 -1.287 -15.067 1.00 42.75 92 LEU A O 1
ATOM 783 N N . PRO A 1 93 ? 24.995 -1.967 -13.506 1.00 44.84 93 PRO A N 1
ATOM 784 C CA . PRO A 1 93 ? 24.839 -0.872 -12.554 1.00 44.84 93 PRO A CA 1
ATOM 785 C C . PRO A 1 93 ? 25.099 0.502 -13.180 1.00 44.84 93 PRO A C 1
ATOM 787 O O . PRO A 1 93 ? 26.233 0.849 -13.494 1.00 44.84 93 PRO A O 1
ATOM 790 N N . SER A 1 94 ? 24.070 1.339 -13.238 1.00 40.22 94 SER A N 1
ATOM 791 C CA . SER A 1 94 ? 24.243 2.791 -13.243 1.00 40.22 94 SER A CA 1
ATOM 792 C C . SER A 1 94 ? 23.378 3.367 -12.132 1.00 40.22 94 SER A C 1
ATOM 794 O O . SER A 1 94 ? 22.197 3.656 -12.315 1.00 40.22 94 SER A O 1
ATOM 796 N N . GLY A 1 95 ? 23.964 3.452 -10.938 1.00 50.22 95 GLY A N 1
ATOM 797 C CA . GLY A 1 95 ? 23.353 4.133 -9.810 1.00 50.22 95 GLY A CA 1
ATOM 798 C C . GLY A 1 95 ? 23.190 5.611 -10.133 1.00 50.22 95 GLY A C 1
ATOM 799 O O . GLY A 1 95 ? 24.155 6.306 -10.445 1.00 50.22 95 GLY A O 1
ATOM 800 N N . THR A 1 96 ? 21.967 6.113 -10.053 1.00 41.03 96 THR A N 1
ATOM 801 C CA . THR A 1 96 ? 21.730 7.547 -9.903 1.00 41.03 96 THR A CA 1
ATOM 802 C C . THR A 1 96 ? 20.522 7.717 -8.997 1.00 41.03 96 THR A C 1
ATOM 804 O O . THR A 1 96 ? 19.384 7.506 -9.403 1.00 41.03 96 THR A O 1
ATOM 807 N N . ALA A 1 97 ? 20.787 8.040 -7.731 1.00 43.12 97 ALA A N 1
ATOM 808 C CA . ALA A 1 97 ? 19.760 8.429 -6.780 1.00 43.12 97 ALA A CA 1
ATOM 809 C C . ALA A 1 97 ? 19.258 9.835 -7.143 1.00 43.12 97 ALA A C 1
ATOM 811 O O . ALA A 1 97 ? 20.043 10.782 -7.192 1.00 43.12 97 ALA A O 1
ATOM 812 N N . ALA A 1 98 ? 17.958 9.978 -7.400 1.00 42.75 98 ALA A N 1
ATOM 813 C CA . ALA A 1 98 ? 17.327 11.278 -7.594 1.00 42.75 98 ALA A CA 1
ATOM 814 C C . ALA A 1 98 ? 16.911 11.856 -6.229 1.00 42.75 98 ALA A C 1
ATOM 816 O O . ALA A 1 98 ? 16.073 11.285 -5.534 1.00 42.75 98 ALA A O 1
ATOM 817 N N . SER A 1 99 ? 17.504 12.989 -5.845 1.00 38.28 99 SER A N 1
ATOM 818 C CA . SER A 1 99 ? 17.090 13.798 -4.692 1.00 38.28 99 SER A CA 1
ATOM 819 C C . SER A 1 99 ? 16.323 15.017 -5.203 1.00 38.28 99 SER A C 1
ATOM 821 O O . SER A 1 99 ? 16.917 15.955 -5.731 1.00 38.28 99 SER A O 1
ATOM 823 N N . GLY A 1 100 ? 14.996 14.980 -5.090 1.00 42.44 100 GLY A N 1
ATOM 824 C CA . GLY A 1 100 ? 14.136 16.161 -5.190 1.00 42.44 100 GLY A CA 1
ATOM 825 C C . GLY A 1 100 ? 13.808 16.682 -3.791 1.00 42.44 100 GLY A C 1
ATOM 826 O O . GLY A 1 100 ? 13.818 15.919 -2.828 1.00 42.44 100 GLY A O 1
ATOM 827 N N . ARG A 1 101 ? 13.540 17.982 -3.652 1.00 41.47 101 ARG A N 1
ATOM 828 C CA . ARG A 1 101 ? 12.939 18.569 -2.445 1.00 41.47 101 ARG A CA 1
ATOM 829 C C . ARG A 1 101 ? 11.640 19.254 -2.847 1.00 41.47 101 ARG A C 1
ATOM 831 O O . ARG A 1 101 ? 11.672 20.378 -3.335 1.00 41.47 101 ARG A O 1
ATOM 838 N N . GLU A 1 102 ? 10.519 18.604 -2.573 1.00 44.19 102 GLU A N 1
ATOM 839 C CA . GLU A 1 102 ? 9.187 19.217 -2.528 1.00 44.19 102 GLU A CA 1
ATOM 840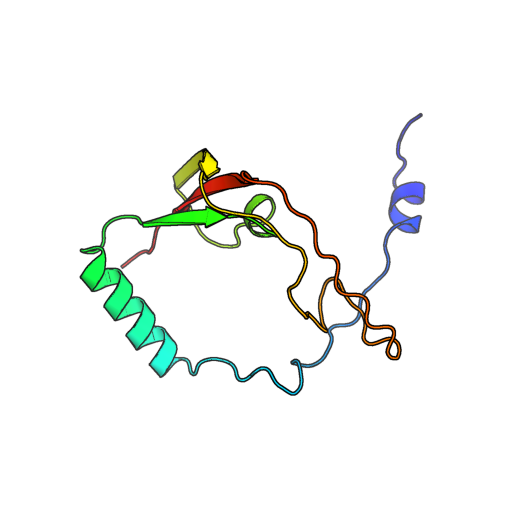 C C . GLU A 1 102 ? 8.590 19.007 -1.121 1.00 44.19 102 GLU A C 1
ATOM 842 O O . GLU A 1 102 ? 8.892 18.017 -0.460 1.00 44.19 102 GLU A O 1
ATOM 847 N N . ARG A 1 103 ? 7.828 19.964 -0.575 1.00 51.03 103 ARG A N 1
ATOM 848 C CA . ARG A 1 103 ? 7.398 19.948 0.850 1.00 51.03 103 ARG A CA 1
ATOM 849 C C . ARG A 1 103 ? 5.918 19.617 1.054 1.00 51.03 103 ARG A C 1
ATOM 851 O O . ARG A 1 103 ? 5.334 19.972 2.076 1.00 51.03 103 ARG A O 1
ATOM 858 N N . SER A 1 104 ? 5.328 18.946 0.079 1.00 46.62 104 SER A N 1
ATOM 859 C CA . SER A 1 104 ? 3.985 18.379 0.139 1.00 46.62 104 SER A CA 1
ATOM 860 C C . SER A 1 104 ? 3.865 17.334 -0.959 1.00 46.62 104 SER A C 1
ATOM 862 O O . SER A 1 104 ? 4.491 17.460 -2.010 1.00 46.62 104 SER A O 1
ATOM 864 N N . SER A 1 105 ? 3.072 16.293 -0.736 1.00 60.34 105 SER A N 1
ATOM 865 C CA . SER A 1 105 ? 2.763 15.311 -1.773 1.00 60.34 105 SER A CA 1
ATOM 866 C C . SER A 1 105 ? 1.271 15.017 -1.773 1.00 60.34 105 SER A C 1
ATOM 868 O O . SER A 1 105 ? 0.665 14.846 -0.713 1.00 60.34 105 SER A O 1
ATOM 870 N N . VAL A 1 106 ? 0.689 14.985 -2.973 1.00 62.72 106 VAL A N 1
ATOM 871 C CA . VAL A 1 106 ? -0.686 14.523 -3.170 1.00 62.72 106 VAL A CA 1
ATOM 872 C C . VAL A 1 106 ? -0.705 13.025 -2.906 1.00 62.72 106 VAL A C 1
ATOM 874 O O . VAL A 1 106 ? 0.124 12.282 -3.446 1.00 62.72 106 VAL A O 1
ATOM 877 N N . ALA A 1 107 ? -1.630 12.607 -2.057 1.00 70.56 107 ALA A N 1
ATOM 878 C CA . ALA A 1 107 ? -1.848 11.223 -1.702 1.00 70.56 107 ALA A CA 1
ATOM 879 C C . ALA A 1 107 ? -3.323 10.884 -1.877 1.00 70.56 107 ALA A C 1
ATOM 881 O O . ALA A 1 107 ? -4.192 11.746 -2.028 1.00 70.56 107 ALA A O 1
ATOM 882 N N . GLU A 1 108 ? -3.590 9.597 -1.839 1.00 71.75 108 GLU A N 1
ATOM 883 C CA . GLU A 1 108 ? -4.940 9.086 -1.803 1.00 71.75 108 GLU A CA 1
ATOM 884 C C . GLU A 1 108 ? -5.136 8.278 -0.541 1.00 71.75 108 GLU A C 1
ATOM 886 O O . GLU A 1 108 ? -4.220 7.588 -0.105 1.00 71.75 108 GLU A O 1
ATOM 891 N N . ILE A 1 109 ? -6.302 8.393 0.072 1.00 79.81 109 ILE A N 1
ATOM 892 C CA . ILE A 1 109 ? -6.595 7.753 1.343 1.00 79.81 109 ILE A CA 1
ATOM 893 C C . ILE A 1 109 ? -7.749 6.787 1.111 1.00 79.81 109 ILE A C 1
ATOM 895 O O . ILE A 1 109 ? -8.813 7.174 0.637 1.00 79.81 109 ILE A O 1
ATOM 899 N N . PHE A 1 110 ? -7.529 5.521 1.426 1.00 70.62 110 PHE A N 1
ATOM 900 C CA . PHE A 1 110 ? -8.519 4.459 1.320 1.00 70.62 110 PHE A CA 1
ATOM 901 C C . PHE A 1 110 ? -8.973 4.062 2.714 1.00 70.62 110 PHE A C 1
ATOM 903 O O . PHE A 1 110 ? -8.136 3.902 3.594 1.00 70.62 110 PHE A O 1
ATOM 910 N N . ARG A 1 111 ? -10.269 3.849 2.927 1.00 78.75 111 ARG A N 1
ATOM 911 C CA . ARG A 1 111 ? -10.755 3.184 4.137 1.00 78.75 111 ARG A CA 1
ATOM 912 C C . ARG A 1 111 ? -10.866 1.691 3.861 1.00 78.75 111 ARG A C 1
ATOM 914 O O . ARG A 1 111 ? -11.807 1.249 3.203 1.00 78.75 111 ARG A O 1
ATOM 921 N N . ALA A 1 112 ? -9.868 0.944 4.309 1.00 71.69 112 ALA A N 1
ATOM 922 C CA . ALA A 1 112 ? -9.792 -0.496 4.144 1.00 71.69 112 ALA A CA 1
ATOM 923 C C . ALA A 1 112 ? -10.754 -1.213 5.094 1.00 71.69 112 ALA A C 1
ATOM 925 O O . ALA A 1 112 ? -10.914 -0.825 6.257 1.00 71.69 112 ALA A O 1
ATOM 926 N N . 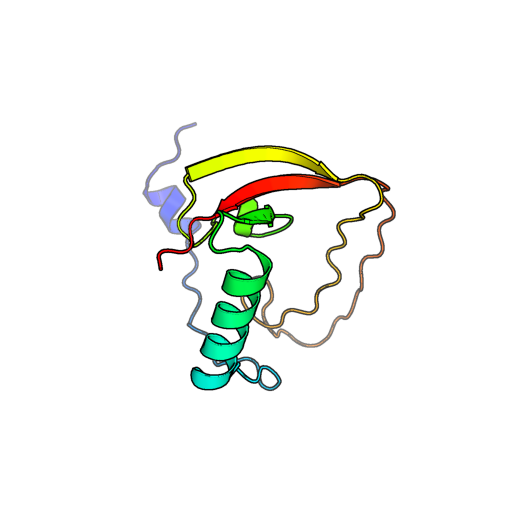ARG A 1 113 ? -11.364 -2.288 4.590 1.00 60.91 113 ARG A N 1
ATOM 927 C CA . ARG A 1 113 ? -12.110 -3.248 5.398 1.00 60.91 113 ARG A CA 1
ATOM 928 C C . ARG A 1 113 ? -11.245 -4.473 5.625 1.00 60.91 113 ARG A C 1
ATOM 930 O O . ARG A 1 113 ? -10.876 -5.153 4.676 1.00 60.91 113 ARG A O 1
ATOM 937 N N . PHE A 1 114 ? -10.988 -4.774 6.886 1.00 59.69 114 PHE A N 1
ATOM 938 C CA . PHE A 1 114 ? -10.484 -6.077 7.286 1.00 59.69 114 PHE A CA 1
ATOM 939 C C . PHE A 1 114 ? -11.686 -6.837 7.844 1.00 59.69 114 PHE A C 1
ATOM 941 O O . PHE A 1 114 ? -12.286 -6.413 8.830 1.00 59.69 114 PHE A O 1
ATOM 948 N N . TRP A 1 115 ? -12.130 -7.876 7.135 1.00 49.09 115 TRP A N 1
ATOM 949 C CA . TRP A 1 115 ? -13.161 -8.770 7.659 1.00 49.09 115 TRP A CA 1
ATOM 950 C C . TRP A 1 115 ? -12.550 -9.564 8.818 1.00 49.09 115 TRP A C 1
ATOM 952 O O . TRP A 1 115 ? -11.460 -10.115 8.666 1.00 49.09 115 TRP A O 1
ATOM 962 N N . ALA A 1 116 ? -13.237 -9.565 9.960 1.00 44.28 116 ALA A N 1
ATOM 963 C CA . ALA A 1 116 ? -12.995 -10.504 11.051 1.00 44.28 116 ALA A CA 1
ATOM 964 C C . ALA A 1 116 ? -13.668 -11.850 10.754 1.00 44.28 116 ALA A C 1
ATOM 966 O O . ALA A 1 116 ? -14.744 -11.832 10.106 1.00 44.28 116 ALA A O 1
#

Sequence (116 aa):
MALTPELVLRTLRPVPEERPEPRWTPIPEDELDVLVQRVNEESKNEPLWIVAYGSLIWNPDFDFDAREFGTIYGWHRSFSLHIERWRAKRTLPSGTAASGRERSSVAEIFRARFWA

Foldseek 3Di:
DDCDPVNVVVVDDDDPDDDPDPPDDDDDPVNVVVVVVVVCVVCVQAWDKDKAQPCCVPPVVADFDDKDKDKDFQDDDAPQDDDCDDPHPPDDDDDDGDDDDDGIGIIMITRGHDDD

Radius of gyration: 18.98 Å; chains: 1; bounding box: 40×37×53 Å

Secondary structure (DSSP, 8-state):
----HHHHHTT----PPPPPPTT--PPPHHHHHHHHHHHHHHHTTPPEEEEESSGGGT---S-EEEEEEEEEET---------SSTT----S----------SEEEEEEEEE----

InterPro domains:
  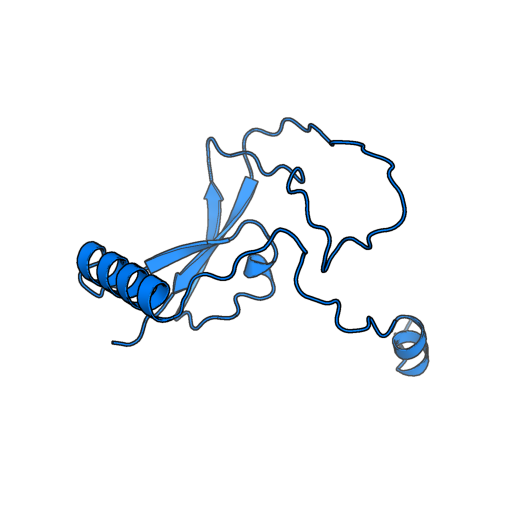IPR006840 Glutathione-specific gamma-glutamylcyclotransferase [PF04752] (48-93)

pLDDT: mean 77.0, std 16.02, range [38.28, 95.0]